Protein AF-A8UPA7-F1 (af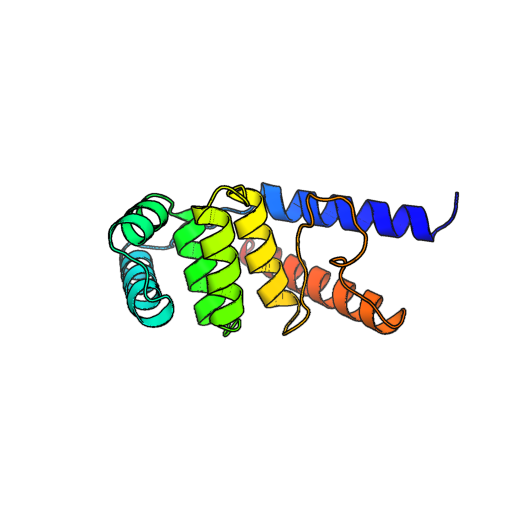db_monomer_lite)

Secondary structure (DSSP, 8-state):
--HHHHHHHHHHHHHHHHHHT--PPPSSHHHHHHHHHHHHHHH---HHHHHHHHT-HHHHHHHHHHHHTT--HHHHHHHHHHHHTTSS-HHHHHHHHHHHHHHTT------TT--GGGS---SSHHHHHHHHHHHHHHHHHHHHTTSSS---

Sequence (152 aa):
MTKLKIKKIIFIISLILIGCKSYQPFNNMNEKRNSLRILKKELKLSTKEFKLIKGKDSVLFEISNSIKNKVKSTLIKRRVDSFLLGNYSKQELLLCLKLDRISNGWSFEFDRSGKALNYPNFNNTKEVDAFLKKLERSLSIMNSVKVDSTRN

Foldseek 3Di:
DDPVVVVVVVVVVLLVVCLVVQDDADPDPVSLVVLLVLCVVQQVDDPVLSVVQNVPRSSSVLLSVLVVLVQPSVQSNVLSVCVVVVVDDPSRSSSSSVLSSLVVDFFADDDPVPDPPHHRDDPDVVSVVSSVVSSVVVVVVVVVVPPDDDDD

pLDDT: mean 72.66, std 16.74, range [37.16, 92.56]

Structure (mmCIF, N/CA/C/O backbone):
data_AF-A8UPA7-F1
#
_entry.id   AF-A8UPA7-F1
#
loop_
_atom_site.group_PDB
_atom_site.id
_atom_site.type_symbol
_atom_site.label_atom_id
_atom_site.label_alt_id
_atom_site.label_comp_id
_atom_site.label_asym_id
_atom_site.label_entity_id
_atom_site.label_seq_id
_atom_site.pdbx_PDB_ins_code
_atom_site.Cartn_x
_atom_site.Cartn_y
_atom_site.Cartn_z
_atom_site.occupancy
_atom_site.B_iso_or_equiv
_atom_site.auth_seq_id
_atom_site.auth_comp_id
_atom_site.auth_asym_id
_atom_site.auth_atom_id
_atom_site.pdbx_PDB_model_num
ATOM 1 N N . MET A 1 1 ? 19.761 -18.542 -27.698 1.00 50.81 1 MET A N 1
ATOM 2 C CA . MET A 1 1 ? 18.747 -17.761 -26.945 1.00 50.81 1 MET A CA 1
ATOM 3 C C . MET A 1 1 ? 19.480 -16.822 -25.987 1.00 50.81 1 MET A C 1
ATOM 5 O O . MET A 1 1 ? 20.229 -17.294 -25.147 1.00 50.81 1 MET A O 1
ATOM 9 N N . THR A 1 2 ? 19.420 -15.506 -26.202 1.00 46.53 2 THR A N 1
ATOM 10 C CA . THR A 1 2 ? 20.372 -14.539 -25.618 1.00 46.53 2 THR A CA 1
ATOM 11 C C . THR A 1 2 ? 20.252 -14.419 -24.091 1.00 46.53 2 THR A C 1
ATOM 13 O O . THR A 1 2 ? 19.145 -14.388 -23.5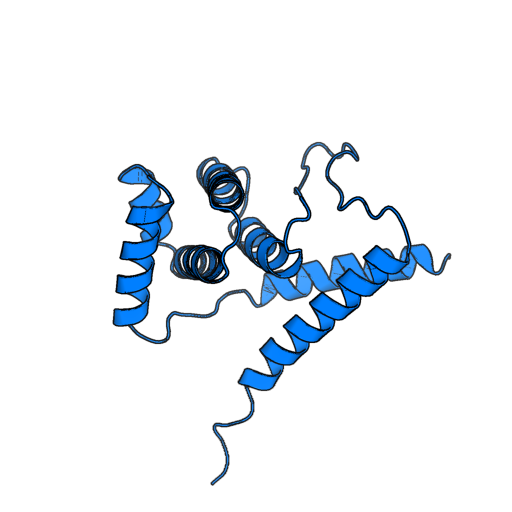57 1.00 46.53 2 THR A O 1
ATOM 16 N N . LYS A 1 3 ? 21.390 -14.292 -23.384 1.00 51.72 3 LYS A N 1
ATOM 17 C CA . LYS A 1 3 ? 21.496 -14.128 -21.911 1.00 51.72 3 LYS A CA 1
ATOM 18 C C . LYS A 1 3 ? 20.536 -13.067 -21.333 1.00 51.72 3 LYS A C 1
ATOM 20 O O . LYS A 1 3 ? 20.094 -13.177 -20.194 1.00 51.72 3 LYS A O 1
ATOM 25 N N . LEU A 1 4 ? 20.169 -12.068 -22.139 1.00 45.94 4 LEU A N 1
ATOM 26 C CA . LEU A 1 4 ? 19.197 -11.024 -21.806 1.00 45.94 4 LEU A CA 1
ATOM 27 C C . LEU A 1 4 ? 17.762 -11.558 -21.621 1.00 45.94 4 LEU A C 1
ATOM 29 O O . LEU A 1 4 ? 17.061 -11.106 -20.719 1.00 45.94 4 LEU A O 1
ATOM 33 N N . LYS A 1 5 ? 17.326 -12.536 -22.430 1.00 49.56 5 LYS A N 1
ATOM 34 C CA . LYS A 1 5 ? 16.000 -13.165 -22.294 1.00 49.56 5 LYS A CA 1
ATOM 35 C C . LYS A 1 5 ? 15.898 -13.952 -20.985 1.00 49.56 5 LYS A C 1
ATOM 37 O O . LYS A 1 5 ? 14.899 -13.839 -20.288 1.00 49.56 5 LYS A O 1
ATOM 42 N N . ILE A 1 6 ? 16.968 -14.655 -20.608 1.00 65.62 6 ILE A N 1
ATOM 43 C CA . ILE A 1 6 ? 17.041 -15.424 -19.356 1.00 65.62 6 ILE A CA 1
ATOM 44 C C . ILE A 1 6 ? 16.968 -14.491 -18.136 1.00 65.62 6 ILE A C 1
ATOM 46 O O . ILE A 1 6 ? 16.170 -14.732 -17.237 1.00 65.62 6 ILE A O 1
ATOM 50 N N . LYS A 1 7 ? 17.710 -13.371 -18.128 1.00 52.84 7 LYS A N 1
ATOM 51 C CA . LYS A 1 7 ? 17.642 -12.378 -17.035 1.00 52.84 7 LYS A CA 1
ATOM 52 C C . LYS A 1 7 ? 16.251 -11.745 -16.882 1.00 52.84 7 LYS A C 1
ATOM 54 O O . LYS A 1 7 ? 15.784 -11.583 -15.759 1.00 52.84 7 LYS A O 1
ATOM 59 N N . LYS A 1 8 ? 15.570 -11.426 -17.992 1.00 55.81 8 LYS A N 1
ATOM 60 C CA . LYS A 1 8 ? 14.189 -10.906 -17.969 1.00 55.81 8 LYS A CA 1
ATOM 61 C C . LYS A 1 8 ? 13.199 -11.927 -17.397 1.00 55.81 8 LYS A C 1
ATOM 63 O O . LYS A 1 8 ? 12.352 -11.560 -16.593 1.00 55.81 8 LYS A O 1
ATOM 68 N N . ILE A 1 9 ? 13.340 -13.202 -17.764 1.00 61.09 9 ILE A N 1
ATOM 69 C CA . ILE A 1 9 ? 12.502 -14.291 -17.240 1.00 61.09 9 ILE A CA 1
ATOM 70 C C . ILE A 1 9 ? 12.730 -14.475 -15.735 1.00 61.09 9 ILE A C 1
ATOM 72 O O . ILE A 1 9 ? 11.766 -14.539 -14.982 1.00 61.09 9 ILE A O 1
ATOM 76 N N . ILE A 1 10 ? 13.985 -14.470 -15.277 1.00 65.62 10 ILE A N 1
ATOM 77 C CA . ILE A 1 10 ? 14.322 -14.574 -13.846 1.00 65.62 10 ILE A CA 1
ATOM 78 C C . ILE A 1 10 ? 13.738 -13.398 -13.050 1.00 65.62 10 ILE A C 1
ATOM 80 O O . ILE A 1 10 ? 13.208 -13.600 -11.962 1.00 65.62 10 ILE A O 1
ATOM 84 N N . PHE A 1 11 ? 13.784 -12.182 -13.598 1.00 65.31 11 PHE A N 1
ATOM 85 C CA . PHE A 1 11 ? 13.169 -11.002 -12.986 1.00 65.31 11 PHE A CA 1
ATOM 86 C C . PHE A 1 11 ? 11.641 -11.125 -12.877 1.00 65.31 11 PHE A C 1
ATOM 88 O O . PHE A 1 11 ? 11.063 -10.809 -11.842 1.00 65.31 11 PHE A O 1
ATOM 95 N N . ILE A 1 12 ? 10.971 -11.624 -13.917 1.00 60.88 12 ILE A N 1
ATOM 96 C CA . ILE A 1 12 ? 9.521 -11.859 -13.879 1.00 60.88 12 ILE A CA 1
ATOM 97 C C . ILE A 1 12 ? 9.181 -12.939 -12.841 1.00 60.88 12 ILE A C 1
ATOM 99 O O . ILE A 1 12 ? 8.268 -12.755 -12.039 1.00 60.88 12 ILE A O 1
ATOM 103 N N . ILE A 1 13 ? 9.951 -14.029 -12.795 1.00 60.25 13 ILE A N 1
ATOM 104 C CA . ILE A 1 13 ? 9.774 -15.106 -11.811 1.00 60.25 13 ILE A CA 1
ATOM 105 C C . ILE A 1 13 ? 9.990 -14.583 -10.383 1.00 60.25 13 ILE A C 1
ATOM 107 O O . ILE A 1 13 ? 9.213 -14.920 -9.490 1.00 60.25 13 ILE A O 1
ATOM 111 N N . SER A 1 14 ? 10.981 -13.717 -10.146 1.00 63.09 14 SER A N 1
ATOM 112 C CA . SER A 1 14 ? 11.212 -13.143 -8.815 1.00 63.09 14 SER A CA 1
ATOM 113 C C . SER A 1 14 ? 10.076 -12.212 -8.379 1.00 63.09 14 SER A C 1
ATOM 115 O O . SER A 1 14 ? 9.645 -12.288 -7.229 1.00 63.09 14 SER A O 1
ATOM 117 N N . LEU A 1 15 ? 9.514 -11.409 -9.289 1.00 62.44 15 LEU A N 1
ATOM 118 C CA . LEU A 1 15 ? 8.331 -10.588 -9.007 1.00 62.44 15 LEU A CA 1
ATOM 119 C C . LEU A 1 15 ? 7.117 -11.439 -8.607 1.00 62.44 15 LEU A C 1
ATOM 121 O O . LEU A 1 15 ? 6.413 -11.096 -7.653 1.00 62.44 15 LEU A O 1
ATOM 125 N N . ILE A 1 16 ? 6.905 -12.572 -9.284 1.00 56.78 16 ILE A N 1
ATOM 126 C CA . ILE A 1 16 ? 5.818 -13.513 -8.974 1.00 56.78 16 ILE A CA 1
ATOM 127 C C . ILE A 1 16 ? 6.028 -14.137 -7.582 1.00 56.78 16 ILE A C 1
ATOM 129 O O . ILE A 1 16 ? 5.104 -14.146 -6.764 1.00 56.78 16 ILE A O 1
ATOM 133 N N . LEU A 1 17 ? 7.249 -14.571 -7.250 1.00 56.03 17 LEU A N 1
ATOM 134 C CA . LEU A 1 17 ? 7.559 -15.176 -5.946 1.00 56.03 17 LEU A CA 1
ATOM 135 C C . LEU A 1 17 ? 7.380 -14.199 -4.766 1.00 56.03 17 LEU A C 1
ATOM 137 O O . LEU A 1 17 ? 6.913 -14.603 -3.696 1.00 56.03 17 LEU A O 1
ATOM 141 N N . ILE A 1 18 ? 7.680 -12.908 -4.954 1.00 59.28 18 ILE A N 1
ATOM 142 C CA . ILE A 1 18 ? 7.470 -11.852 -3.940 1.00 59.28 18 ILE A CA 1
ATOM 143 C C . ILE A 1 18 ? 5.974 -11.588 -3.694 1.00 59.28 18 ILE A C 1
ATOM 145 O O . ILE A 1 18 ? 5.574 -11.261 -2.565 1.00 59.28 18 ILE A O 1
ATOM 149 N N . GLY A 1 19 ? 5.150 -11.744 -4.734 1.00 54.03 19 GLY A N 1
ATOM 150 C CA . GLY A 1 19 ? 3.695 -11.619 -4.660 1.00 54.03 19 GLY A CA 1
ATOM 151 C C . GLY A 1 19 ? 3.026 -12.762 -3.888 1.00 54.03 19 GLY A C 1
ATOM 152 O O . GLY A 1 19 ? 2.080 -12.519 -3.140 1.00 54.03 19 GLY A O 1
ATOM 153 N N . CYS A 1 20 ? 3.539 -13.993 -3.993 1.00 57.19 20 CYS A N 1
ATOM 154 C CA . CYS A 1 20 ? 2.901 -15.177 -3.401 1.00 57.19 20 CYS A CA 1
ATOM 155 C C . CYS A 1 20 ? 3.000 -15.277 -1.865 1.00 57.19 20 CYS A C 1
ATOM 157 O O . CYS A 1 20 ? 2.106 -15.845 -1.245 1.00 57.19 20 CYS A O 1
ATOM 159 N N . LYS A 1 21 ? 4.032 -14.715 -1.216 1.00 55.66 21 LYS A N 1
ATOM 160 C CA . LYS A 1 21 ? 4.201 -14.767 0.259 1.00 55.66 21 LYS A CA 1
ATOM 161 C C . LYS A 1 21 ? 3.783 -13.481 0.987 1.00 55.66 21 LYS A C 1
ATOM 163 O O . LYS A 1 21 ? 4.251 -13.199 2.086 1.00 55.66 21 LYS A O 1
ATOM 168 N N . SER A 1 22 ? 2.946 -12.640 0.382 1.00 55.09 22 SER A N 1
ATOM 169 C CA . SER A 1 22 ? 2.836 -11.228 0.775 1.00 55.09 22 SER A CA 1
ATOM 170 C C . SER A 1 22 ? 1.995 -10.910 2.021 1.00 55.09 22 SER A C 1
ATOM 172 O O . SER A 1 22 ? 1.670 -9.739 2.215 1.00 55.09 22 SER A O 1
ATOM 174 N N . TYR A 1 23 ? 1.622 -11.887 2.852 1.00 60.12 23 TYR A N 1
ATOM 175 C CA . TYR A 1 23 ? 0.942 -11.591 4.114 1.00 60.12 23 TYR A CA 1
ATOM 176 C C . TYR A 1 23 ? 1.888 -11.749 5.301 1.00 60.12 23 TYR A C 1
ATOM 178 O O . TYR A 1 23 ? 2.152 -12.861 5.749 1.00 60.12 23 TYR A O 1
ATOM 186 N N . GLN A 1 24 ? 2.365 -10.617 5.819 1.00 66.12 24 GLN A N 1
ATOM 187 C CA . GLN A 1 24 ? 2.806 -10.530 7.207 1.00 66.12 24 GLN A CA 1
ATOM 188 C C . GLN A 1 24 ? 1.630 -9.993 8.037 1.00 66.12 24 GLN A C 1
ATOM 190 O O . GLN A 1 24 ? 1.141 -8.897 7.745 1.00 66.12 24 GLN A O 1
ATOM 195 N N . PRO A 1 25 ? 1.110 -10.765 9.006 1.00 73.69 25 PRO A N 1
ATOM 196 C CA . PRO A 1 25 ? 0.092 -10.270 9.921 1.00 73.69 25 PRO A CA 1
ATOM 197 C C . PRO A 1 25 ? 0.673 -9.194 10.847 1.00 73.69 25 PRO A C 1
ATOM 199 O O . PRO A 1 25 ? 1.882 -9.112 11.049 1.00 73.69 25 PRO A O 1
ATOM 202 N N . PHE A 1 26 ? -0.207 -8.383 11.437 1.00 83.81 26 PHE A N 1
ATOM 203 C CA . PHE A 1 26 ? 0.171 -7.545 12.575 1.00 83.81 26 PHE A CA 1
ATOM 204 C C . PHE A 1 26 ? 0.616 -8.433 13.735 1.00 83.81 26 PHE A C 1
ATOM 206 O O . PHE A 1 26 ? -0.055 -9.421 14.034 1.00 83.81 26 PHE A O 1
ATOM 213 N N . ASN A 1 27 ? 1.679 -8.044 14.435 1.00 81.19 27 ASN A N 1
ATOM 214 C CA . ASN A 1 27 ? 2.166 -8.806 15.584 1.00 81.19 27 ASN A CA 1
ATOM 215 C C . ASN A 1 27 ? 1.176 -8.755 16.756 1.00 81.19 27 ASN A C 1
ATOM 217 O O . ASN A 1 27 ? 1.107 -9.677 17.561 1.00 81.19 27 ASN A O 1
ATOM 221 N N . ASN A 1 28 ? 0.409 -7.665 16.872 1.00 87.00 28 ASN A N 1
ATOM 222 C CA . ASN A 1 28 ? -0.627 -7.510 17.888 1.00 87.00 28 ASN A CA 1
ATOM 223 C C . ASN A 1 28 ? -1.679 -6.450 17.505 1.00 87.00 28 ASN A C 1
ATOM 225 O O . ASN A 1 28 ? -1.537 -5.673 16.554 1.00 87.00 28 ASN A O 1
ATOM 229 N N . MET A 1 29 ? -2.747 -6.377 18.302 1.00 87.88 29 MET A N 1
ATOM 230 C CA . MET A 1 29 ? -3.849 -5.429 18.099 1.00 87.88 29 MET A CA 1
ATOM 231 C C . MET A 1 29 ? -3.448 -3.960 18.282 1.00 87.88 29 MET A C 1
ATOM 233 O O . MET A 1 29 ? -4.056 -3.081 17.664 1.00 87.88 29 MET A O 1
ATOM 237 N N . ASN A 1 30 ? -2.426 -3.672 19.091 1.00 88.12 30 ASN A N 1
ATOM 238 C CA . ASN A 1 30 ? -1.930 -2.308 19.276 1.00 88.12 30 ASN A CA 1
ATOM 239 C C . ASN A 1 30 ? -1.248 -1.800 18.002 1.00 88.12 30 ASN A C 1
ATOM 241 O O . ASN A 1 30 ? -1.496 -0.670 17.577 1.00 88.12 30 ASN A O 1
ATOM 245 N N . GLU A 1 31 ? -0.479 -2.652 17.329 1.00 86.38 31 GLU A N 1
ATOM 246 C CA . GLU A 1 31 ? 0.147 -2.338 16.048 1.00 86.38 31 GLU A CA 1
ATOM 247 C C . GLU A 1 31 ? -0.895 -2.073 14.952 1.00 86.38 31 GLU A C 1
ATOM 249 O O . GLU A 1 31 ? -0.785 -1.098 14.196 1.00 86.38 31 GLU A O 1
ATOM 254 N N . LYS A 1 32 ? -1.956 -2.886 14.911 1.00 89.75 32 LYS A N 1
ATOM 255 C CA . LYS A 1 32 ? -3.090 -2.680 14.002 1.00 89.75 32 LYS A CA 1
ATOM 256 C C . LYS A 1 32 ? -3.787 -1.343 14.262 1.00 89.75 32 LYS A C 1
ATOM 258 O O . LYS A 1 32 ? -4.043 -0.582 13.327 1.00 89.75 32 LYS A O 1
ATOM 263 N N . ARG A 1 33 ? -4.060 -1.010 15.531 1.00 90.94 33 ARG A N 1
ATOM 264 C CA . ARG A 1 33 ? -4.653 0.284 15.926 1.00 90.94 33 ARG A CA 1
ATOM 265 C C . ARG A 1 33 ? -3.763 1.461 15.534 1.00 90.94 33 ARG A C 1
ATOM 267 O O . ARG A 1 33 ? -4.274 2.451 15.012 1.00 90.94 33 ARG A O 1
ATOM 274 N N . ASN A 1 34 ? -2.453 1.350 15.742 1.00 91.31 34 ASN A N 1
ATOM 275 C CA . ASN A 1 34 ? -1.506 2.389 15.348 1.00 91.31 34 ASN A CA 1
ATOM 276 C C . ASN A 1 34 ? -1.486 2.580 13.824 1.00 91.31 34 ASN A C 1
ATOM 278 O O . ASN A 1 34 ? -1.588 3.699 13.329 1.00 91.31 34 ASN A O 1
ATOM 282 N N . SER A 1 35 ? -1.472 1.481 13.071 1.00 90.44 35 SER A N 1
ATOM 283 C CA . SER A 1 35 ? -1.531 1.509 11.605 1.00 90.44 35 SER A CA 1
ATOM 284 C C . SER A 1 35 ? -2.798 2.190 11.086 1.00 90.44 35 SER A C 1
ATOM 286 O O . SER A 1 35 ? -2.725 3.004 10.170 1.00 90.44 35 SER A O 1
ATOM 288 N N . LEU A 1 36 ? -3.950 1.940 11.716 1.00 91.56 36 LEU A N 1
ATOM 289 C CA . LEU A 1 36 ? -5.204 2.631 11.394 1.00 91.56 36 LEU A CA 1
ATOM 290 C C . LEU A 1 36 ? -5.133 4.140 11.659 1.00 91.56 36 LEU A C 1
ATOM 292 O O . LEU A 1 36 ? -5.670 4.916 10.870 1.00 91.56 36 LEU A O 1
ATOM 296 N N . ARG A 1 37 ? -4.487 4.566 12.753 1.00 90.69 37 ARG A N 1
ATOM 297 C CA . ARG A 1 37 ? -4.292 5.994 13.064 1.00 90.69 37 ARG A CA 1
ATOM 298 C C . ARG A 1 37 ? -3.405 6.672 12.022 1.00 90.69 37 ARG A C 1
ATOM 300 O O . ARG A 1 37 ? -3.780 7.725 11.514 1.00 90.69 37 ARG A O 1
ATOM 307 N N . ILE A 1 38 ? -2.286 6.041 11.670 1.00 88.69 38 ILE A N 1
ATOM 308 C CA . ILE A 1 38 ? -1.359 6.525 10.638 1.00 88.69 38 ILE A CA 1
ATOM 309 C C . ILE A 1 38 ? -2.090 6.675 9.299 1.00 88.69 38 ILE A C 1
ATOM 311 O O . ILE A 1 38 ? -2.039 7.733 8.680 1.00 88.69 38 ILE A O 1
ATOM 315 N N . LEU A 1 39 ? -2.843 5.652 8.888 1.00 89.06 39 LEU A N 1
ATOM 316 C CA . LEU A 1 39 ? -3.581 5.663 7.625 1.00 89.06 39 LEU A CA 1
ATOM 317 C C . LEU A 1 39 ? -4.567 6.841 7.539 1.00 89.06 39 LEU A C 1
ATOM 319 O O . LEU A 1 39 ? -4.627 7.523 6.517 1.00 89.06 39 LEU A O 1
ATOM 323 N N . LYS A 1 40 ? -5.319 7.098 8.621 1.00 86.62 40 LYS A N 1
ATOM 324 C CA . LYS A 1 40 ? -6.263 8.227 8.689 1.00 86.62 40 LYS A CA 1
ATOM 325 C C . LYS A 1 40 ? -5.562 9.575 8.561 1.00 86.62 40 LYS A C 1
ATOM 327 O O . LYS A 1 40 ? -6.090 10.460 7.895 1.00 86.62 40 LYS A O 1
ATOM 332 N N . LYS A 1 41 ? -4.407 9.727 9.211 1.00 88.12 41 LYS A N 1
ATOM 333 C CA . LYS A 1 41 ? -3.646 10.978 9.220 1.00 88.12 41 LYS A CA 1
ATOM 334 C C . LYS A 1 41 ? -3.062 11.298 7.842 1.00 88.12 41 LYS A C 1
ATOM 336 O O . LYS A 1 41 ? -3.139 12.441 7.406 1.00 88.12 41 LYS A O 1
ATOM 341 N N . GLU A 1 42 ? -2.517 10.295 7.158 1.00 87.94 42 GLU A N 1
ATOM 342 C CA . GLU A 1 42 ? -1.676 10.515 5.974 1.00 87.94 42 GLU A CA 1
ATOM 343 C C . GLU A 1 42 ? -2.438 10.480 4.642 1.00 87.94 42 GLU A C 1
ATOM 345 O O . GLU A 1 42 ? -2.097 11.219 3.722 1.00 87.94 42 GLU A O 1
ATOM 350 N N . LEU A 1 43 ? -3.470 9.636 4.504 1.00 84.50 43 LEU A N 1
ATOM 351 C CA . LEU A 1 43 ? -4.072 9.365 3.188 1.00 84.50 43 LEU A CA 1
ATOM 352 C C . LEU A 1 43 ? -5.381 10.110 2.905 1.00 84.50 43 LEU A C 1
ATOM 354 O O . LEU A 1 43 ? -5.842 10.084 1.766 1.00 84.50 43 LEU A O 1
ATOM 358 N N . LYS A 1 44 ? -5.964 10.799 3.898 1.00 86.12 44 LYS A N 1
ATOM 359 C CA . LYS A 1 44 ? -7.219 11.571 3.757 1.00 86.12 44 LYS A CA 1
ATOM 360 C C . LYS A 1 44 ? -8.338 10.795 3.030 1.00 86.12 44 LYS A C 1
ATOM 362 O O . LYS A 1 44 ? -9.025 11.340 2.173 1.00 86.12 44 LYS A O 1
ATOM 367 N N . LEU A 1 45 ? -8.492 9.513 3.359 1.00 86.81 45 LEU A N 1
ATOM 368 C CA . LEU A 1 45 ? -9.492 8.628 2.755 1.00 86.81 45 LEU A CA 1
ATOM 369 C C . LEU A 1 45 ? -10.907 8.982 3.222 1.00 86.81 45 LEU A C 1
ATOM 371 O O . LEU A 1 45 ? -11.113 9.326 4.391 1.00 86.81 45 LEU A O 1
ATOM 375 N N . SER A 1 46 ? -11.896 8.794 2.352 1.00 89.25 46 SER A N 1
ATOM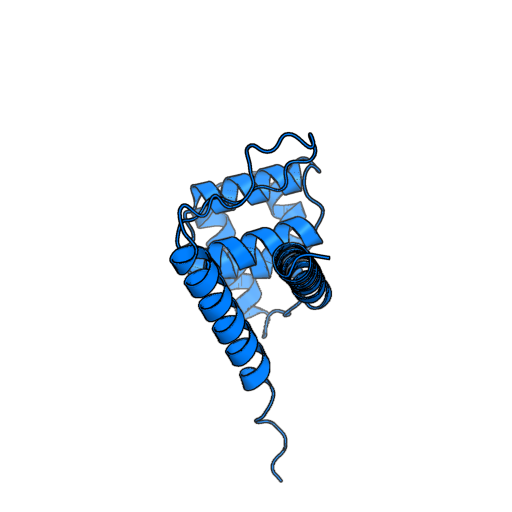 376 C CA . SER A 1 46 ? -13.305 8.828 2.742 1.00 89.25 46 SER A CA 1
ATOM 377 C C . SER A 1 46 ? -13.643 7.688 3.710 1.00 89.25 46 SER A C 1
ATOM 379 O O . SER A 1 46 ? -12.958 6.664 3.801 1.00 89.25 46 SER A O 1
ATOM 381 N N . THR A 1 47 ? -14.759 7.817 4.428 1.00 89.56 47 THR A N 1
ATOM 382 C CA . THR A 1 47 ? -15.210 6.783 5.371 1.00 89.56 47 THR A CA 1
ATOM 383 C C . THR A 1 47 ? -15.454 5.430 4.695 1.00 89.56 47 THR A C 1
ATOM 385 O O . THR A 1 47 ? -15.198 4.391 5.309 1.00 89.5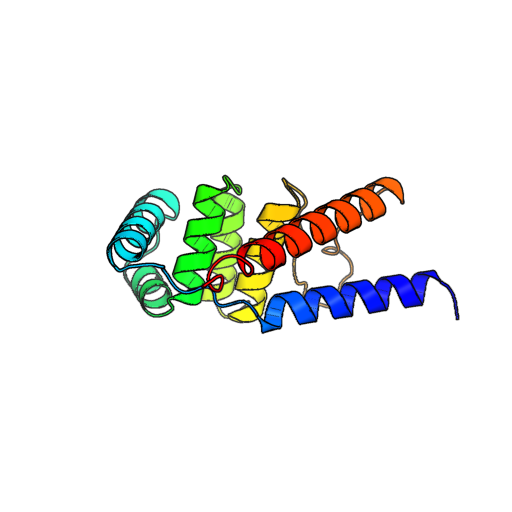6 47 THR A O 1
ATOM 388 N N . LYS A 1 48 ? -15.931 5.424 3.442 1.00 89.12 48 LYS A N 1
ATOM 389 C CA . LYS A 1 48 ? -16.178 4.194 2.673 1.00 89.12 48 LYS A CA 1
ATOM 390 C C . LYS A 1 48 ? -14.861 3.501 2.314 1.00 89.12 48 LYS A C 1
ATOM 392 O O . LYS A 1 48 ? -14.687 2.325 2.627 1.00 89.12 48 LYS A O 1
ATOM 397 N N . GLU A 1 49 ? -13.910 4.243 1.755 1.00 89.62 49 GLU A N 1
ATOM 398 C CA . GLU A 1 49 ? -12.583 3.733 1.382 1.00 89.62 49 GLU A CA 1
ATOM 399 C C . GLU A 1 49 ? -11.812 3.229 2.604 1.00 89.62 49 GLU A C 1
ATOM 401 O O . GLU A 1 49 ? -11.236 2.139 2.594 1.00 89.62 49 GLU A O 1
ATOM 406 N N . PHE A 1 50 ? -11.879 3.973 3.709 1.00 90.94 50 PHE A N 1
ATOM 407 C CA . PHE A 1 50 ? -11.265 3.569 4.967 1.00 90.94 50 PHE A CA 1
ATOM 408 C C . PHE A 1 50 ? -11.820 2.234 5.480 1.00 90.94 50 PHE A C 1
ATOM 410 O O . PHE A 1 50 ? -11.050 1.384 5.930 1.00 90.94 50 PHE A O 1
ATOM 417 N N . LYS A 1 51 ? -13.141 2.013 5.405 1.00 89.88 51 LYS A N 1
ATOM 418 C CA . LYS A 1 51 ? -13.762 0.734 5.794 1.00 89.88 51 LYS A CA 1
ATOM 419 C C . LYS A 1 51 ? -13.283 -0.421 4.910 1.00 89.88 51 LYS A C 1
ATOM 421 O O . LYS A 1 51 ? -12.969 -1.483 5.447 1.00 89.88 51 LYS A O 1
ATOM 426 N N . LEU A 1 52 ? -13.169 -0.205 3.597 1.00 88.50 52 LEU A N 1
ATOM 427 C CA . LEU A 1 52 ? -12.678 -1.216 2.651 1.00 88.50 52 LEU A CA 1
ATOM 428 C C . LEU A 1 52 ? -11.241 -1.650 2.960 1.00 88.50 52 LEU A C 1
ATOM 430 O O . LEU A 1 52 ? -10.940 -2.844 2.941 1.00 88.50 52 LEU A O 1
ATOM 434 N N . ILE A 1 53 ? -10.361 -0.700 3.280 1.00 90.31 53 ILE A N 1
ATOM 435 C CA . ILE A 1 53 ? -8.970 -0.998 3.647 1.00 90.31 53 ILE A CA 1
ATOM 436 C C . ILE A 1 53 ? -8.898 -1.643 5.032 1.00 90.31 53 ILE A C 1
ATOM 438 O O . ILE A 1 53 ? -8.191 -2.633 5.213 1.00 90.31 53 ILE A O 1
ATOM 442 N N . LYS A 1 54 ? -9.661 -1.131 6.005 1.00 87.81 54 LYS A N 1
ATOM 443 C CA . LYS A 1 54 ? -9.705 -1.659 7.378 1.00 87.81 54 LYS A CA 1
ATOM 444 C C . LYS A 1 54 ? -10.088 -3.142 7.426 1.00 87.81 54 LYS A C 1
ATOM 446 O O . LYS A 1 54 ? -9.578 -3.850 8.287 1.00 87.81 54 LYS A O 1
ATOM 451 N N . GLY A 1 55 ? -10.971 -3.600 6.537 1.00 84.75 55 GLY A N 1
ATOM 452 C CA . GLY A 1 55 ? -11.379 -5.007 6.450 1.00 84.75 55 GLY A CA 1
ATOM 453 C C . GLY A 1 55 ? -10.333 -5.941 5.829 1.00 84.75 55 GLY A C 1
ATOM 454 O O . GLY A 1 55 ? -10.517 -7.153 5.844 1.00 84.75 55 GLY A O 1
ATOM 455 N N . LYS A 1 56 ? -9.241 -5.403 5.272 1.00 87.06 56 LYS A N 1
ATOM 456 C CA . LYS A 1 56 ? -8.206 -6.164 4.564 1.00 87.06 56 LYS A CA 1
ATOM 457 C C . LYS A 1 56 ? -6.864 -6.008 5.277 1.00 87.06 56 LYS A C 1
ATOM 459 O O . LYS A 1 56 ? -6.039 -5.188 4.881 1.00 87.06 56 LYS A O 1
ATOM 464 N N . ASP A 1 57 ? -6.619 -6.836 6.291 1.00 86.06 57 ASP A N 1
ATOM 465 C CA . ASP A 1 57 ? -5.440 -6.733 7.169 1.00 86.06 57 ASP A CA 1
ATOM 466 C C . ASP A 1 57 ? -4.107 -6.664 6.416 1.00 86.06 57 ASP A C 1
ATOM 468 O O . ASP A 1 57 ? -3.271 -5.826 6.733 1.00 86.06 57 ASP A O 1
ATOM 472 N N . SER A 1 58 ? -3.936 -7.473 5.368 1.00 87.06 58 SER A N 1
ATOM 473 C CA . SER A 1 58 ? -2.739 -7.447 4.516 1.00 87.06 58 SER A CA 1
ATOM 474 C C . SER A 1 58 ? -2.516 -6.096 3.835 1.00 87.06 58 SER A C 1
ATOM 476 O O . SER A 1 58 ? -1.390 -5.639 3.702 1.00 87.06 58 SER A O 1
ATOM 478 N N . VAL A 1 59 ? -3.601 -5.468 3.376 1.00 90.69 59 VAL A N 1
ATOM 479 C CA . VAL A 1 59 ? -3.556 -4.187 2.664 1.00 90.69 59 VAL A CA 1
ATOM 480 C C . VAL A 1 59 ? -3.262 -3.073 3.659 1.00 90.69 59 VAL A C 1
ATOM 482 O O . VAL A 1 59 ? -2.371 -2.261 3.430 1.00 90.69 59 VAL A O 1
ATOM 485 N N . LEU A 1 60 ? -3.958 -3.078 4.796 1.00 91.56 60 LEU A N 1
ATOM 486 C CA . LEU A 1 60 ? -3.715 -2.134 5.881 1.00 91.56 60 LEU A CA 1
ATOM 487 C C . LEU A 1 60 ? -2.258 -2.188 6.368 1.00 91.56 60 LEU A C 1
ATOM 489 O O . LEU A 1 60 ? -1.649 -1.135 6.552 1.00 91.56 60 LEU A O 1
ATOM 493 N N . PHE A 1 61 ? -1.715 -3.392 6.568 1.00 90.69 61 PHE A N 1
ATOM 494 C CA . PHE A 1 61 ? -0.335 -3.594 7.011 1.00 90.69 61 PHE A CA 1
ATOM 495 C C . PHE A 1 61 ? 0.662 -3.038 5.997 1.00 90.69 61 PHE A C 1
ATOM 497 O O . PHE A 1 61 ? 1.545 -2.261 6.341 1.00 90.69 61 PHE A O 1
ATOM 504 N N . GLU A 1 62 ? 0.503 -3.390 4.726 1.00 89.94 62 GLU A N 1
ATOM 505 C CA . GLU A 1 62 ? 1.475 -3.022 3.703 1.00 89.94 62 GLU A CA 1
ATOM 506 C C . GLU A 1 62 ? 1.493 -1.515 3.421 1.00 89.94 62 GLU A C 1
ATOM 508 O O . GLU A 1 62 ? 2.558 -0.916 3.226 1.00 89.94 62 GLU A O 1
ATOM 513 N N . ILE A 1 63 ? 0.319 -0.877 3.450 1.00 92.56 63 ILE A N 1
ATOM 514 C CA . ILE A 1 63 ? 0.215 0.577 3.330 1.00 92.56 63 ILE A CA 1
ATOM 515 C C . ILE A 1 63 ? 0.874 1.246 4.538 1.00 92.56 63 ILE A C 1
ATOM 517 O O . ILE A 1 63 ? 1.695 2.146 4.358 1.00 92.56 63 ILE A O 1
ATOM 521 N N . SER A 1 64 ? 0.568 0.804 5.765 1.00 92.12 64 SER A N 1
ATOM 522 C CA . SER A 1 64 ? 1.167 1.403 6.963 1.00 92.12 64 SER A CA 1
ATOM 523 C C . SER A 1 64 ? 2.683 1.211 6.994 1.00 92.12 64 SER A C 1
ATOM 525 O O . SER A 1 64 ? 3.410 2.138 7.351 1.00 92.12 64 SER A O 1
ATOM 527 N N . ASN A 1 65 ? 3.174 0.058 6.540 1.00 90.38 65 ASN A N 1
ATOM 528 C CA . ASN A 1 65 ? 4.598 -0.213 6.406 1.00 90.38 65 ASN A CA 1
ATOM 529 C C . ASN A 1 65 ? 5.259 0.714 5.372 1.00 90.38 65 ASN A C 1
ATOM 531 O O . ASN A 1 65 ? 6.339 1.247 5.616 1.00 90.38 65 ASN A O 1
ATOM 535 N N . SER A 1 66 ? 4.595 0.979 4.246 1.00 90.94 66 SER A N 1
ATOM 536 C CA . SER A 1 66 ? 5.087 1.918 3.224 1.00 90.94 66 SER A CA 1
ATOM 537 C C . SER A 1 66 ? 5.167 3.354 3.738 1.00 90.94 66 SER A C 1
ATOM 539 O O . SER A 1 66 ? 6.158 4.037 3.482 1.00 90.94 66 SER A O 1
ATOM 541 N N . ILE A 1 67 ? 4.184 3.783 4.533 1.00 91.31 67 ILE A N 1
ATOM 542 C CA . ILE A 1 67 ? 4.206 5.090 5.203 1.00 91.31 67 ILE A CA 1
ATOM 543 C C . ILE A 1 67 ? 5.375 5.168 6.196 1.00 91.31 67 ILE A C 1
ATOM 545 O O . ILE A 1 67 ? 6.154 6.118 6.157 1.00 91.31 67 ILE A O 1
ATOM 549 N N . LYS A 1 68 ? 5.544 4.155 7.060 1.00 89.62 68 LYS A N 1
ATOM 550 C CA . LYS A 1 68 ? 6.648 4.097 8.039 1.00 89.62 68 LYS A CA 1
ATOM 551 C C . LYS A 1 68 ? 8.024 4.151 7.365 1.00 89.62 68 LYS A C 1
ATOM 553 O O . LYS A 1 68 ? 8.931 4.795 7.880 1.00 89.62 68 LYS A O 1
ATOM 558 N N . ASN A 1 69 ? 8.160 3.524 6.196 1.00 88.44 69 ASN A N 1
ATOM 559 C CA . ASN A 1 69 ? 9.381 3.538 5.385 1.00 88.44 69 ASN A CA 1
ATOM 560 C C . ASN A 1 69 ? 9.524 4.793 4.504 1.00 88.44 69 ASN A C 1
ATOM 562 O O . ASN A 1 69 ? 10.361 4.813 3.607 1.00 88.44 69 ASN A O 1
ATOM 566 N N . LYS A 1 70 ? 8.736 5.848 4.754 1.00 88.12 70 LYS A N 1
ATOM 567 C CA . LYS A 1 70 ? 8.848 7.157 4.092 1.00 88.12 70 LYS A CA 1
ATOM 568 C C . LYS A 1 70 ? 8.692 7.110 2.565 1.00 88.12 70 LYS A C 1
ATOM 570 O O . LYS A 1 70 ? 9.226 7.969 1.862 1.00 88.12 70 LYS A O 1
ATOM 575 N N . VAL A 1 71 ? 7.930 6.150 2.031 1.00 87.69 71 VAL A N 1
ATOM 576 C CA . VAL A 1 71 ? 7.512 6.206 0.621 1.00 87.69 71 VAL A CA 1
ATOM 577 C C . VAL A 1 71 ? 6.664 7.464 0.422 1.00 87.69 71 VAL A C 1
ATOM 579 O O . VAL A 1 71 ? 5.837 7.799 1.271 1.00 87.69 71 VAL A O 1
ATOM 582 N N . LYS A 1 72 ? 6.868 8.177 -0.695 1.00 87.44 72 LYS A N 1
ATOM 583 C CA . LYS A 1 72 ? 6.143 9.422 -1.000 1.00 87.44 72 LYS A CA 1
ATOM 584 C C . LYS A 1 72 ? 4.633 9.204 -0.866 1.00 87.44 72 LYS A C 1
ATOM 586 O O . LYS A 1 72 ? 4.074 8.327 -1.524 1.00 87.44 72 LYS A O 1
ATOM 591 N N . SER A 1 73 ? 3.966 10.024 -0.055 1.00 87.62 73 SER A N 1
ATOM 592 C CA . SER A 1 73 ? 2.528 9.893 0.226 1.00 87.62 73 SER A CA 1
ATOM 593 C C . SER A 1 73 ? 1.673 9.957 -1.041 1.00 87.62 73 SER A C 1
ATOM 595 O O . SER A 1 73 ? 0.709 9.207 -1.164 1.00 87.62 73 SER A O 1
ATOM 597 N N . THR A 1 74 ? 2.065 10.775 -2.022 1.00 87.06 74 THR A N 1
ATOM 598 C CA . THR A 1 74 ? 1.419 10.859 -3.342 1.00 87.06 74 THR A CA 1
ATOM 599 C C . THR A 1 74 ? 1.480 9.541 -4.110 1.00 87.06 74 THR A C 1
ATOM 601 O O . THR A 1 74 ? 0.493 9.140 -4.723 1.00 87.06 74 THR A O 1
ATOM 604 N N . LEU A 1 75 ? 2.610 8.832 -4.035 1.00 87.69 75 LEU A N 1
ATOM 605 C CA . LEU A 1 75 ? 2.784 7.529 -4.667 1.00 87.69 75 LEU A CA 1
ATOM 606 C C . LEU A 1 75 ? 1.908 6.483 -3.980 1.00 87.69 75 LEU A C 1
ATOM 608 O O . LEU A 1 75 ? 1.135 5.815 -4.660 1.00 87.69 75 LEU A O 1
ATOM 612 N N . ILE A 1 76 ? 1.955 6.405 -2.645 1.00 90.75 76 ILE A N 1
ATOM 613 C CA . ILE A 1 76 ? 1.098 5.499 -1.862 1.00 90.75 76 ILE A CA 1
ATOM 614 C C . ILE A 1 76 ? -0.374 5.755 -2.190 1.00 90.75 76 ILE A C 1
ATOM 616 O O . ILE A 1 76 ? -1.106 4.812 -2.483 1.00 90.75 76 ILE A O 1
ATOM 620 N N . LYS A 1 77 ? -0.797 7.025 -2.189 1.00 90.31 77 LYS A N 1
ATOM 621 C CA . LYS A 1 77 ? -2.174 7.418 -2.490 1.00 90.31 77 LYS A CA 1
ATOM 622 C C . LYS A 1 77 ? -2.593 6.938 -3.876 1.00 90.31 77 LYS A C 1
ATOM 624 O O . LYS A 1 77 ? -3.577 6.224 -3.984 1.00 90.31 77 LYS A O 1
ATOM 629 N N . ARG A 1 78 ? -1.782 7.184 -4.905 1.00 89.12 78 ARG A N 1
ATOM 630 C CA . ARG A 1 78 ? -2.047 6.708 -6.270 1.00 89.12 78 ARG A CA 1
ATOM 631 C C . ARG A 1 78 ? -2.210 5.182 -6.364 1.00 89.12 78 ARG A C 1
ATOM 633 O O . ARG A 1 78 ? -3.077 4.703 -7.097 1.00 89.12 78 ARG A O 1
ATOM 640 N N . ARG A 1 79 ? -1.400 4.403 -5.630 1.00 90.50 79 ARG A N 1
ATOM 641 C CA . ARG A 1 79 ? -1.538 2.931 -5.570 1.00 90.50 79 ARG A CA 1
ATOM 642 C C . ARG A 1 79 ? -2.848 2.517 -4.910 1.00 90.50 79 ARG A C 1
ATOM 644 O O . ARG A 1 79 ? -3.525 1.615 -5.397 1.00 90.50 79 ARG A O 1
ATOM 651 N N . VAL A 1 80 ? -3.183 3.170 -3.800 1.00 92.12 80 VAL A N 1
ATOM 652 C CA . VAL A 1 80 ? -4.413 2.921 -3.045 1.00 92.12 80 VAL A CA 1
ATOM 653 C C . VAL A 1 80 ? -5.639 3.286 -3.878 1.00 92.12 80 VAL A C 1
ATOM 655 O O . VAL A 1 80 ? -6.556 2.476 -3.958 1.00 92.12 80 VAL A O 1
ATOM 658 N N . ASP A 1 81 ? -5.620 4.421 -4.572 1.00 89.94 81 ASP A N 1
ATOM 659 C CA . ASP A 1 81 ? -6.693 4.852 -5.471 1.00 89.94 81 ASP A CA 1
ATOM 660 C C . ASP A 1 81 ? -6.887 3.831 -6.603 1.00 89.94 81 ASP A C 1
ATOM 662 O O . ASP A 1 81 ? -8.000 3.375 -6.848 1.00 89.94 81 ASP A O 1
ATOM 666 N N . SER A 1 82 ? -5.797 3.362 -7.224 1.00 88.75 82 SER A N 1
ATOM 667 C CA . SER A 1 82 ? -5.858 2.312 -8.256 1.00 88.75 82 SER A CA 1
ATOM 668 C C . SER A 1 82 ? -6.470 1.008 -7.729 1.00 88.75 82 SER A C 1
ATOM 670 O O . SER A 1 82 ? -7.240 0.351 -8.426 1.00 88.75 82 SER A O 1
ATOM 672 N N . PHE A 1 83 ? -6.171 0.631 -6.487 1.00 91.06 83 PHE A N 1
ATOM 673 C CA . PHE A 1 83 ? -6.784 -0.530 -5.843 1.00 91.06 83 PHE A CA 1
ATOM 674 C C . PHE A 1 83 ? -8.272 -0.327 -5.536 1.00 91.06 83 PHE A C 1
ATOM 676 O O . PHE A 1 83 ? -9.074 -1.230 -5.767 1.00 91.06 83 PHE A O 1
ATOM 683 N N . LEU A 1 84 ? -8.653 0.846 -5.029 1.00 88.75 84 LEU A N 1
ATOM 684 C CA . LEU A 1 84 ? -10.044 1.170 -4.702 1.00 88.75 84 LEU A CA 1
ATOM 685 C C . LEU A 1 84 ? -10.926 1.243 -5.954 1.00 88.75 84 LEU A C 1
ATOM 687 O O . LEU A 1 84 ? -12.081 0.827 -5.899 1.00 88.75 84 LEU A O 1
ATOM 691 N N . LEU A 1 85 ? -10.366 1.687 -7.081 1.00 87.69 85 LEU A N 1
ATOM 692 C CA . LEU A 1 85 ? -11.021 1.703 -8.392 1.00 87.69 85 LEU A CA 1
ATOM 693 C C . LEU A 1 85 ? -11.070 0.323 -9.077 1.00 87.69 85 LEU A C 1
ATOM 695 O O . LEU A 1 85 ? -11.617 0.207 -10.167 1.00 87.69 85 LEU A O 1
ATOM 699 N N . GLY A 1 86 ? -10.490 -0.724 -8.478 1.00 83.81 86 GLY A N 1
ATOM 700 C CA . GLY A 1 86 ? -10.434 -2.067 -9.072 1.00 83.81 86 GLY A CA 1
ATOM 701 C C . GLY A 1 86 ? -9.386 -2.231 -10.180 1.00 83.81 86 GLY A C 1
ATOM 702 O O . GLY A 1 86 ? -9.252 -3.314 -10.753 1.00 83.81 86 GLY A O 1
ATOM 703 N N . ASN A 1 87 ? -8.590 -1.193 -10.447 1.00 82.38 87 ASN A N 1
ATOM 704 C CA . ASN A 1 87 ? -7.489 -1.254 -11.406 1.00 82.38 87 ASN A CA 1
ATOM 705 C C . ASN A 1 87 ? -6.350 -2.139 -10.904 1.00 82.38 87 ASN A C 1
ATOM 707 O O . ASN A 1 87 ? -5.653 -2.718 -11.726 1.00 82.38 87 ASN A O 1
ATOM 711 N N . TYR A 1 88 ? -6.172 -2.276 -9.586 1.00 86.44 88 TYR A N 1
ATOM 712 C CA . TYR A 1 88 ? -5.256 -3.246 -8.985 1.00 86.44 88 TYR A CA 1
ATOM 713 C C . TYR A 1 88 ? -6.010 -4.330 -8.220 1.00 86.44 88 TYR A C 1
ATOM 715 O O . TYR A 1 88 ? -6.888 -4.064 -7.399 1.00 86.44 88 TYR A O 1
ATOM 723 N N . SER A 1 89 ? -5.573 -5.567 -8.416 1.00 85.00 89 SER A N 1
ATOM 724 C CA . SER A 1 89 ? -5.788 -6.659 -7.479 1.00 85.00 89 SER A CA 1
ATOM 725 C C . SER A 1 89 ? -5.049 -6.391 -6.167 1.00 85.00 89 SER A C 1
ATOM 727 O O . SER A 1 89 ? -4.140 -5.560 -6.062 1.00 85.00 89 SER A O 1
ATOM 729 N N . LYS A 1 90 ? -5.414 -7.155 -5.136 1.00 87.31 90 LYS A N 1
ATOM 730 C CA . LYS A 1 90 ? -4.711 -7.135 -3.851 1.00 87.31 90 LYS A CA 1
ATOM 731 C C . LYS A 1 90 ? -3.216 -7.418 -4.040 1.00 87.31 90 LYS A C 1
ATOM 733 O O . LYS A 1 90 ? -2.397 -6.732 -3.446 1.00 87.31 90 LYS A O 1
ATOM 738 N N . GLN A 1 91 ? -2.859 -8.411 -4.847 1.00 83.94 91 GLN A N 1
ATOM 739 C CA . GLN A 1 91 ? -1.477 -8.837 -5.057 1.00 83.94 91 GLN A CA 1
ATOM 740 C C . GLN A 1 91 ? -0.653 -7.752 -5.759 1.00 83.94 91 GLN A C 1
ATOM 742 O O . GLN A 1 91 ? 0.456 -7.460 -5.316 1.00 83.94 91 GLN A O 1
ATOM 747 N N . GLU A 1 92 ? -1.208 -7.114 -6.794 1.00 82.81 92 GLU A N 1
ATOM 748 C CA . GLU A 1 92 ? -0.548 -6.009 -7.506 1.00 82.81 92 GLU A CA 1
ATOM 749 C C . GLU A 1 92 ? -0.290 -4.822 -6.578 1.00 82.81 92 GLU A C 1
ATOM 751 O O . GLU A 1 92 ? 0.824 -4.300 -6.554 1.00 82.81 92 GLU A O 1
ATOM 756 N N . LEU A 1 93 ? -1.272 -4.442 -5.750 1.00 89.38 93 LEU A N 1
ATOM 757 C CA . LEU A 1 93 ? -1.083 -3.386 -4.754 1.00 89.38 93 LEU A CA 1
ATOM 758 C C . LEU A 1 93 ? 0.077 -3.715 -3.809 1.00 89.38 93 LEU A C 1
ATOM 760 O O . LEU A 1 93 ? 0.957 -2.882 -3.594 1.00 89.38 93 LEU A O 1
ATOM 764 N N . LEU A 1 94 ? 0.075 -4.921 -3.236 1.00 88.19 94 LEU A N 1
ATOM 765 C CA . LEU A 1 94 ? 1.095 -5.329 -2.272 1.00 88.19 94 LEU A CA 1
ATOM 766 C C . LEU A 1 94 ? 2.484 -5.359 -2.918 1.00 88.19 94 LEU A C 1
ATOM 768 O O . LEU A 1 94 ? 3.452 -4.897 -2.318 1.00 88.19 94 LEU A O 1
ATOM 772 N N . LEU A 1 95 ? 2.583 -5.848 -4.153 1.00 83.94 95 LEU A N 1
ATOM 773 C CA . LEU A 1 95 ? 3.835 -5.871 -4.899 1.00 83.94 95 LEU A CA 1
ATOM 774 C C . LEU A 1 95 ? 4.332 -4.455 -5.216 1.00 83.94 95 LEU A C 1
ATOM 776 O O . LEU A 1 95 ? 5.496 -4.159 -4.954 1.00 83.94 95 LEU A O 1
ATOM 780 N N . CYS A 1 96 ? 3.464 -3.563 -5.702 1.00 85.56 96 CYS A N 1
ATOM 781 C CA . CYS A 1 96 ? 3.819 -2.164 -5.944 1.00 85.56 96 CYS A CA 1
ATOM 782 C C . CYS A 1 96 ? 4.357 -1.487 -4.683 1.00 85.56 96 CYS A C 1
ATOM 784 O O . CYS A 1 96 ? 5.417 -0.877 -4.731 1.00 85.56 96 CYS A O 1
ATOM 786 N N . LEU A 1 97 ? 3.672 -1.635 -3.548 1.00 87.88 97 LEU A N 1
ATOM 787 C CA . LEU A 1 97 ? 4.091 -1.019 -2.288 1.00 87.88 97 LEU A CA 1
ATOM 788 C C . LEU A 1 97 ? 5.448 -1.548 -1.796 1.00 87.88 97 LEU A C 1
ATOM 790 O O . LEU A 1 97 ? 6.260 -0.778 -1.281 1.00 87.88 97 LEU A O 1
ATOM 794 N N . LYS A 1 98 ? 5.735 -2.841 -1.991 1.00 84.75 98 LYS A N 1
ATOM 795 C CA . LYS A 1 98 ? 7.063 -3.418 -1.719 1.00 84.75 98 LYS A CA 1
ATOM 796 C C . LYS A 1 98 ? 8.133 -2.840 -2.638 1.00 84.75 98 LYS A C 1
ATOM 798 O O . LYS A 1 98 ? 9.200 -2.454 -2.164 1.00 84.75 98 LYS A O 1
ATOM 803 N N . LEU A 1 99 ? 7.852 -2.775 -3.937 1.00 80.06 99 LEU A N 1
ATOM 804 C CA . LEU A 1 99 ? 8.782 -2.239 -4.926 1.00 80.06 99 LEU A CA 1
ATOM 805 C C . LEU A 1 99 ? 9.065 -0.760 -4.683 1.00 80.06 99 LEU A C 1
ATOM 807 O O . LEU A 1 99 ? 10.226 -0.374 -4.707 1.00 80.06 99 LEU A O 1
ATOM 811 N N . ASP A 1 100 ? 8.044 0.036 -4.371 1.00 85.81 100 ASP A N 1
ATOM 812 C CA . ASP A 1 100 ? 8.171 1.467 -4.085 1.00 85.81 100 ASP A CA 1
ATOM 813 C C . ASP A 1 100 ? 9.084 1.720 -2.863 1.00 85.81 100 ASP A C 1
ATOM 815 O O . ASP A 1 100 ? 9.828 2.702 -2.836 1.00 85.81 100 ASP A O 1
ATOM 819 N N . ARG A 1 101 ? 9.098 0.810 -1.873 1.00 85.31 101 ARG A N 1
ATOM 820 C CA . ARG A 1 101 ? 10.056 0.856 -0.749 1.00 85.31 101 ARG A CA 1
ATOM 821 C C . ARG A 1 101 ? 11.487 0.525 -1.167 1.00 85.31 101 ARG A C 1
ATOM 823 O O . ARG A 1 101 ? 12.422 1.152 -0.683 1.00 85.31 101 ARG A O 1
ATOM 830 N N . ILE A 1 102 ? 11.671 -0.462 -2.043 1.00 80.38 102 ILE A N 1
ATOM 831 C CA . ILE A 1 102 ? 13.003 -0.886 -2.512 1.00 80.38 102 ILE A CA 1
ATOM 832 C C . ILE A 1 102 ? 13.594 0.150 -3.479 1.00 80.38 102 ILE A C 1
ATOM 834 O O . ILE A 1 102 ? 14.801 0.414 -3.470 1.00 80.38 102 ILE A O 1
ATOM 838 N N . SER A 1 103 ? 12.748 0.734 -4.326 1.00 70.94 103 SER A N 1
ATOM 839 C CA . SER A 1 103 ? 13.161 1.560 -5.456 1.00 70.94 103 SER A CA 1
ATOM 840 C C . SER A 1 103 ? 13.639 2.952 -5.050 1.00 70.94 103 SER A C 1
ATOM 842 O O . SER A 1 103 ? 14.324 3.606 -5.833 1.00 70.94 103 SER A O 1
ATOM 844 N N . ASN A 1 104 ? 13.326 3.396 -3.827 1.00 62.44 104 ASN A N 1
ATOM 845 C CA . ASN A 1 104 ? 13.757 4.671 -3.252 1.00 62.44 104 ASN A CA 1
ATOM 846 C C . ASN A 1 104 ? 13.527 5.879 -4.191 1.00 62.44 104 ASN A C 1
ATOM 848 O O . ASN A 1 104 ? 14.315 6.823 -4.196 1.00 62.44 104 ASN A O 1
ATOM 852 N N . GLY A 1 105 ? 12.464 5.841 -5.006 1.00 54.44 105 GLY A N 1
ATOM 853 C CA . GLY A 1 105 ? 12.101 6.929 -5.920 1.00 54.44 105 GLY A CA 1
ATOM 854 C C . GLY A 1 105 ? 11.963 6.568 -7.400 1.00 54.44 105 GLY A C 1
ATOM 855 O O . GLY A 1 105 ? 11.589 7.452 -8.166 1.00 54.44 105 GLY A O 1
ATOM 856 N N . TRP A 1 106 ? 12.204 5.324 -7.828 1.00 61.56 106 TRP A N 1
ATOM 857 C CA . TRP A 1 106 ? 11.876 4.938 -9.208 1.00 61.56 106 TRP A CA 1
ATOM 858 C C . TRP A 1 106 ? 10.386 4.650 -9.372 1.00 61.56 106 TRP A C 1
ATOM 860 O O . TRP A 1 106 ? 9.793 3.905 -8.587 1.00 61.56 106 TRP A O 1
ATOM 870 N N . SER A 1 107 ? 9.790 5.230 -10.412 1.00 56.72 107 SER A N 1
ATOM 871 C CA . SER A 1 107 ? 8.394 5.028 -10.782 1.00 56.72 107 SER A CA 1
ATOM 872 C C . SER A 1 107 ? 8.242 3.748 -11.601 1.00 56.72 107 SER A C 1
ATOM 874 O O . SER A 1 107 ? 8.755 3.652 -12.711 1.00 56.72 107 SER A O 1
ATOM 876 N N . PHE A 1 108 ? 7.516 2.777 -11.057 1.00 63.97 108 PHE A N 1
ATOM 877 C CA . PHE A 1 108 ? 7.081 1.580 -11.775 1.00 63.97 108 PHE A CA 1
ATOM 878 C C . PHE A 1 108 ? 5.557 1.581 -11.873 1.00 63.97 108 PHE A C 1
ATOM 880 O O . PHE A 1 108 ? 4.899 1.850 -10.872 1.00 63.97 108 PHE A O 1
ATOM 887 N N . GLU A 1 109 ? 4.953 1.254 -13.007 1.00 60.97 109 GLU A N 1
ATOM 888 C CA . GLU A 1 109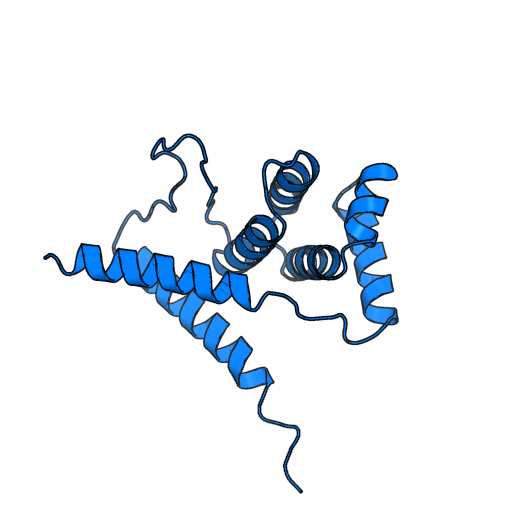 ? 3.505 1.032 -13.062 1.00 60.97 109 GLU A CA 1
ATOM 889 C C . GLU A 1 109 ? 3.181 -0.239 -13.835 1.00 60.97 109 GLU A C 1
ATOM 891 O O . GLU A 1 109 ? 3.763 -0.517 -14.880 1.00 60.97 109 GLU A O 1
ATOM 896 N N . PHE A 1 110 ? 2.222 -1.007 -13.314 1.00 59.97 110 PHE A N 1
ATOM 897 C CA . PHE A 1 110 ? 1.600 -2.077 -14.080 1.00 59.97 110 PHE A CA 1
ATOM 898 C C . PHE A 1 110 ? 0.736 -1.443 -15.167 1.00 59.97 110 PHE A C 1
ATOM 900 O O . PHE A 1 110 ? -0.400 -1.044 -14.911 1.00 59.97 110 PHE A O 1
ATOM 907 N N . ASP A 1 111 ? 1.292 -1.313 -16.369 1.00 58.56 111 ASP A N 1
ATOM 908 C CA . ASP A 1 111 ? 0.519 -0.913 -17.534 1.00 58.56 111 ASP A CA 1
ATOM 909 C C . ASP A 1 111 ? -0.260 -2.108 -18.088 1.00 58.56 111 ASP A C 1
ATOM 911 O O . ASP A 1 111 ? 0.310 -3.070 -18.604 1.00 58.56 111 ASP A O 1
ATOM 915 N N . ARG A 1 112 ? -1.588 -2.029 -17.983 1.00 58.00 112 ARG A N 1
ATOM 916 C CA . ARG A 1 112 ? -2.511 -3.010 -18.566 1.00 58.00 112 ARG A CA 1
ATOM 917 C C . ARG A 1 112 ? -2.820 -2.737 -20.040 1.00 58.00 112 ARG A C 1
ATOM 919 O O . ARG A 1 112 ? -3.444 -3.577 -20.677 1.00 58.00 112 ARG A O 1
ATOM 926 N N . SER A 1 113 ? -2.384 -1.599 -20.589 1.00 59.41 113 SER A N 1
ATOM 927 C CA . SER A 1 113 ? -2.571 -1.256 -22.005 1.00 59.41 113 SER A CA 1
ATOM 928 C C . SER A 1 113 ? -1.539 -1.907 -22.935 1.00 59.41 113 SER A C 1
ATOM 930 O O . SER A 1 113 ? -1.698 -1.850 -24.154 1.00 59.41 113 SER A O 1
ATOM 932 N N . GLY A 1 114 ? -0.497 -2.540 -22.379 1.00 46.88 114 GLY A N 1
ATOM 933 C CA . GLY A 1 114 ? 0.571 -3.187 -23.145 1.00 46.88 114 GLY A CA 1
ATOM 934 C C . GLY A 1 114 ? 1.477 -2.206 -23.897 1.00 46.88 114 GLY A C 1
ATOM 935 O O . GLY A 1 114 ? 2.276 -2.630 -24.735 1.00 46.88 114 GLY A O 1
ATOM 936 N N . LYS A 1 115 ? 1.381 -0.903 -23.616 1.00 45.25 115 LYS A N 1
ATOM 937 C CA . LYS A 1 115 ? 2.179 0.147 -24.249 1.00 45.25 115 LYS A CA 1
ATOM 938 C C . LYS A 1 115 ? 3.413 0.394 -23.384 1.00 45.25 115 LYS A C 1
ATOM 940 O O . LYS A 1 115 ? 3.334 0.678 -22.200 1.00 45.25 115 LYS A O 1
ATOM 945 N N . ALA A 1 116 ? 4.596 0.281 -23.977 1.00 45.62 116 ALA A N 1
ATOM 946 C CA . ALA A 1 116 ? 5.887 0.163 -23.287 1.00 45.62 116 ALA A CA 1
ATOM 947 C C . ALA A 1 116 ? 6.349 1.343 -22.385 1.00 45.62 116 ALA A C 1
ATOM 949 O O . ALA A 1 116 ? 7.516 1.388 -22.005 1.00 45.62 116 ALA A O 1
ATOM 950 N N . LEU A 1 117 ? 5.478 2.287 -22.029 1.00 43.91 117 LEU A N 1
ATOM 951 C CA . LEU A 1 117 ? 5.804 3.547 -21.354 1.00 43.91 117 LEU A CA 1
ATOM 952 C C . LEU A 1 117 ? 6.137 3.416 -19.857 1.00 43.91 117 LEU A C 1
ATOM 954 O O . LEU A 1 117 ? 6.829 4.277 -19.328 1.00 43.91 117 LEU A O 1
ATOM 958 N N . ASN A 1 118 ? 5.698 2.350 -19.180 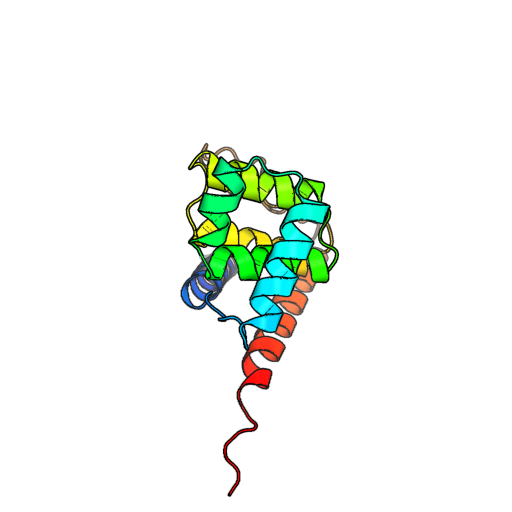1.00 44.84 118 ASN A N 1
ATOM 959 C CA . ASN A 1 118 ? 5.710 2.280 -17.708 1.00 44.84 118 ASN A CA 1
ATOM 960 C C . ASN A 1 118 ? 6.645 1.219 -17.095 1.00 44.84 118 ASN A C 1
ATOM 962 O O . ASN A 1 118 ? 6.586 0.944 -15.890 1.00 44.84 118 ASN A O 1
ATOM 966 N N . TYR A 1 119 ? 7.529 0.625 -17.901 1.00 52.62 119 TYR A N 1
ATOM 967 C CA . TYR A 1 119 ? 8.594 -0.229 -17.374 1.00 52.62 119 TYR A CA 1
ATOM 968 C C . TYR A 1 119 ? 9.576 0.595 -16.532 1.00 52.62 119 TYR A C 1
ATOM 970 O O . TYR A 1 119 ? 9.760 1.783 -16.805 1.00 52.62 119 TYR A O 1
ATOM 978 N N . PRO A 1 120 ? 10.247 -0.011 -15.531 1.00 50.03 120 PRO A N 1
ATOM 979 C CA . PRO A 1 120 ? 11.355 0.667 -14.884 1.00 50.03 120 PRO A CA 1
ATOM 980 C C . PRO A 1 120 ? 12.388 0.980 -15.968 1.00 50.03 120 PRO A C 1
ATOM 982 O O . PRO A 1 120 ? 12.927 0.068 -16.602 1.00 50.03 120 PRO A O 1
ATOM 985 N N . ASN A 1 121 ? 12.588 2.269 -16.232 1.00 51.34 121 ASN A N 1
ATOM 986 C CA . ASN A 1 121 ? 13.537 2.711 -17.233 1.00 51.34 121 ASN A CA 1
ATOM 987 C C . ASN A 1 121 ? 14.922 2.719 -16.594 1.00 51.34 121 ASN A C 1
ATOM 989 O O . ASN A 1 121 ? 15.204 3.531 -15.715 1.00 51.34 121 ASN A O 1
ATOM 993 N N . PHE A 1 122 ? 15.747 1.764 -17.005 1.00 62.66 122 PHE A N 1
ATOM 994 C CA . PHE A 1 122 ? 17.136 1.683 -16.591 1.00 62.66 122 PHE A CA 1
ATOM 995 C C . PHE A 1 122 ? 17.978 2.315 -17.687 1.00 62.66 122 PHE A C 1
ATOM 997 O O . PHE A 1 122 ? 18.053 1.778 -18.794 1.00 62.66 122 PHE A O 1
ATOM 1004 N N . ASN A 1 123 ? 18.640 3.423 -17.381 1.00 65.50 123 ASN A N 1
ATOM 1005 C CA . ASN A 1 123 ? 19.464 4.119 -18.366 1.00 65.50 123 ASN A CA 1
ATOM 1006 C C . ASN A 1 123 ? 20.758 3.349 -18.669 1.00 65.50 123 ASN A C 1
ATOM 1008 O O . ASN A 1 123 ? 21.396 3.566 -19.696 1.00 65.50 123 ASN A O 1
ATOM 1012 N N . ASN A 1 124 ? 21.178 2.454 -17.769 1.00 62.69 124 ASN A N 1
ATOM 1013 C CA . ASN A 1 124 ? 22.392 1.658 -17.917 1.00 62.69 124 ASN A CA 1
ATOM 1014 C C . ASN A 1 124 ? 22.331 0.350 -17.106 1.00 62.69 124 ASN A C 1
ATOM 1016 O O . ASN A 1 124 ? 21.496 0.150 -16.224 1.00 62.69 124 ASN A O 1
ATOM 1020 N N . THR A 1 125 ? 23.273 -0.550 -17.388 1.00 67.12 125 THR A N 1
ATOM 1021 C CA . THR A 1 125 ? 23.398 -1.850 -16.710 1.00 67.12 125 THR A CA 1
ATOM 1022 C C . THR A 1 125 ? 23.743 -1.736 -15.223 1.00 67.12 125 THR A C 1
ATOM 1024 O O . THR A 1 125 ? 23.371 -2.622 -14.457 1.00 67.12 125 THR A O 1
ATOM 1027 N N . LYS A 1 126 ? 24.382 -0.641 -14.783 1.00 66.00 126 LYS A N 1
ATOM 1028 C CA . LYS A 1 126 ? 24.706 -0.418 -13.363 1.00 66.00 126 LYS A CA 1
ATOM 1029 C C . LYS A 1 126 ? 23.446 -0.188 -12.529 1.00 66.00 126 LYS A C 1
ATOM 1031 O O . LYS A 1 126 ? 23.379 -0.665 -11.400 1.00 66.00 126 LYS A O 1
ATOM 1036 N N . GLU A 1 127 ? 22.442 0.494 -13.076 1.00 61.06 127 GLU A N 1
ATOM 1037 C CA . GLU A 1 127 ? 21.142 0.674 -12.421 1.00 61.06 127 GLU A CA 1
ATOM 1038 C C . GLU A 1 127 ? 20.411 -0.667 -12.274 1.00 61.06 127 GLU A C 1
ATOM 1040 O O . GLU A 1 127 ? 19.890 -0.970 -11.199 1.00 61.06 127 GLU A O 1
ATOM 1045 N N . VAL A 1 128 ? 20.455 -1.519 -13.303 1.00 66.19 128 VAL A N 1
ATOM 1046 C CA . VAL A 1 128 ? 19.896 -2.881 -13.230 1.00 66.19 128 VAL A CA 1
ATOM 1047 C C . VAL A 1 128 ? 20.580 -3.687 -12.124 1.00 66.19 128 VAL A C 1
ATOM 1049 O O . VAL A 1 128 ? 19.903 -4.269 -11.276 1.00 66.19 128 VAL A O 1
ATOM 1052 N N . ASP A 1 129 ? 21.913 -3.683 -12.079 1.00 64.81 129 ASP A N 1
ATOM 1053 C CA . ASP A 1 129 ? 22.671 -4.422 -11.065 1.00 64.81 129 ASP A CA 1
ATOM 1054 C C . ASP A 1 129 ? 22.444 -3.862 -9.651 1.00 64.81 129 ASP A C 1
ATOM 1056 O O . ASP A 1 129 ? 22.338 -4.625 -8.688 1.00 64.81 129 ASP A O 1
ATOM 1060 N N . ALA A 1 130 ? 22.317 -2.541 -9.503 1.00 70.06 130 ALA A N 1
ATOM 1061 C CA . ALA A 1 130 ? 21.998 -1.906 -8.227 1.00 70.06 130 ALA A CA 1
ATOM 1062 C C . ALA A 1 130 ? 20.596 -2.290 -7.732 1.00 70.06 130 ALA A C 1
ATOM 1064 O O . ALA A 1 130 ? 20.411 -2.539 -6.537 1.00 70.06 130 ALA A O 1
ATOM 1065 N N . PHE A 1 131 ? 19.621 -2.380 -8.638 1.00 64.81 131 PHE A N 1
ATOM 1066 C CA . PHE A 1 131 ? 18.276 -2.845 -8.317 1.00 64.81 131 PHE A CA 1
ATOM 1067 C C . PHE A 1 131 ? 18.274 -4.307 -7.878 1.00 64.81 131 PHE A C 1
ATOM 1069 O O . PHE A 1 131 ? 17.731 -4.625 -6.820 1.00 64.81 131 PHE A O 1
ATOM 1076 N N . LEU A 1 132 ? 18.930 -5.182 -8.644 1.00 68.75 132 LEU A N 1
ATOM 1077 C CA . LEU A 1 132 ? 19.021 -6.606 -8.320 1.00 68.75 132 LEU A CA 1
ATOM 1078 C C . LEU A 1 132 ? 19.712 -6.827 -6.970 1.00 68.75 132 LEU A C 1
ATOM 1080 O O . LEU A 1 132 ? 19.178 -7.558 -6.140 1.00 68.75 132 LEU A O 1
ATOM 1084 N N . LYS A 1 133 ? 20.814 -6.118 -6.688 1.00 70.50 133 LYS A N 1
ATOM 1085 C CA . LYS A 1 133 ? 21.506 -6.186 -5.387 1.00 70.50 133 LYS A CA 1
ATOM 1086 C C . LYS A 1 133 ? 20.639 -5.699 -4.225 1.00 70.50 133 LYS A C 1
ATOM 1088 O O . LYS A 1 133 ? 20.680 -6.281 -3.143 1.00 70.50 133 LYS A O 1
ATOM 1093 N N . LYS A 1 134 ? 19.861 -4.626 -4.408 1.00 67.31 134 LYS A N 1
ATOM 1094 C CA . LYS A 1 134 ? 18.935 -4.134 -3.369 1.00 67.31 134 LYS A CA 1
ATOM 1095 C C . LYS A 1 134 ? 17.802 -5.120 -3.113 1.00 67.31 134 LYS A C 1
ATOM 1097 O O . LYS A 1 134 ? 17.448 -5.349 -1.958 1.00 67.31 134 LYS A O 1
ATOM 1102 N N . LEU A 1 135 ? 17.263 -5.710 -4.175 1.00 64.31 135 LEU A N 1
ATOM 1103 C CA . LEU A 1 135 ? 16.205 -6.707 -4.090 1.00 64.31 135 LEU A CA 1
ATOM 1104 C C . LEU A 1 135 ? 16.714 -7.973 -3.388 1.00 64.31 135 LEU A C 1
ATOM 1106 O O . LEU A 1 135 ? 16.076 -8.439 -2.450 1.00 64.31 135 LEU A O 1
ATOM 1110 N N . GLU A 1 136 ? 17.901 -8.459 -3.749 1.00 63.12 136 GLU A N 1
ATOM 1111 C CA . GLU A 1 136 ? 18.558 -9.603 -3.107 1.00 63.12 136 GLU A CA 1
ATOM 1112 C C . GLU A 1 136 ? 18.825 -9.357 -1.615 1.00 63.12 136 GLU A C 1
ATOM 1114 O O . GLU A 1 136 ? 18.469 -10.186 -0.778 1.00 63.12 136 GLU A O 1
ATOM 1119 N N . ARG A 1 137 ? 19.353 -8.180 -1.247 1.00 67.25 137 ARG A N 1
ATOM 1120 C CA . ARG A 1 137 ? 19.534 -7.796 0.164 1.00 67.25 137 ARG A CA 1
ATOM 1121 C C . ARG A 1 137 ? 18.211 -7.734 0.922 1.00 67.25 137 ARG A C 1
ATOM 1123 O O . ARG A 1 137 ? 18.131 -8.231 2.040 1.00 67.25 137 ARG A O 1
ATOM 1130 N N . SER A 1 138 ? 17.169 -7.154 0.326 1.00 60.28 138 SER A N 1
ATOM 1131 C CA . SER A 1 138 ? 15.849 -7.060 0.962 1.00 60.28 138 SER A CA 1
ATOM 1132 C C . SER A 1 138 ? 15.209 -8.437 1.167 1.00 60.28 138 SER A C 1
ATOM 1134 O O . SER A 1 138 ? 14.588 -8.662 2.205 1.00 60.28 138 SER A O 1
ATOM 1136 N N . LEU A 1 139 ? 15.398 -9.365 0.224 1.00 55.97 139 LEU A N 1
ATOM 1137 C CA . LEU A 1 139 ? 14.957 -10.756 0.347 1.00 55.97 139 LEU A CA 1
ATOM 1138 C C . LEU A 1 139 ? 15.761 -11.536 1.392 1.00 55.97 139 LEU A C 1
ATOM 1140 O O . LEU A 1 139 ? 15.178 -12.301 2.156 1.00 55.97 139 LEU A O 1
ATOM 1144 N N . SER A 1 140 ? 17.075 -11.316 1.459 1.00 58.66 140 SER A N 1
ATOM 1145 C CA . SER A 1 140 ? 17.947 -11.928 2.466 1.00 58.66 140 SER A CA 1
ATOM 1146 C C . SER A 1 140 ? 17.548 -11.505 3.884 1.00 58.66 140 SER A C 1
ATOM 1148 O O . SER A 1 140 ? 17.336 -12.363 4.736 1.00 58.66 140 SER A O 1
ATOM 1150 N N . ILE A 1 141 ? 17.299 -10.209 4.106 1.00 57.34 141 ILE A N 1
ATOM 1151 C CA . ILE A 1 141 ? 16.803 -9.687 5.393 1.00 57.34 141 ILE A CA 1
ATOM 1152 C C . ILE A 1 141 ? 15.429 -10.283 5.741 1.00 57.34 141 ILE A C 1
ATOM 1154 O O . ILE A 1 141 ? 15.157 -10.615 6.890 1.00 57.34 141 ILE A O 1
ATOM 1158 N N . MET A 1 142 ? 14.548 -10.459 4.753 1.00 46.06 142 MET A N 1
ATOM 1159 C CA . MET A 1 142 ? 13.227 -11.050 4.985 1.00 46.06 142 MET A CA 1
ATOM 1160 C C . MET A 1 142 ? 13.307 -12.543 5.372 1.00 46.06 142 MET A C 1
ATOM 1162 O O . MET A 1 142 ? 12.444 -13.019 6.109 1.00 46.06 142 MET A O 1
ATOM 1166 N N . ASN A 1 143 ? 14.347 -13.261 4.931 1.00 44.59 143 ASN A N 1
ATOM 1167 C CA . ASN A 1 143 ? 14.613 -14.654 5.311 1.00 44.59 143 ASN A CA 1
ATOM 1168 C C . ASN A 1 143 ? 15.403 -14.783 6.626 1.00 44.59 143 ASN A C 1
ATOM 1170 O O . ASN A 1 143 ? 15.171 -15.735 7.370 1.00 44.59 143 ASN A O 1
ATOM 1174 N N . SER A 1 144 ? 16.287 -13.834 6.955 1.00 45.06 144 SER A N 1
ATOM 1175 C CA . SER A 1 144 ? 17.066 -13.860 8.203 1.00 45.06 144 SER A CA 1
ATOM 1176 C C . SER A 1 144 ? 16.221 -13.570 9.448 1.00 45.06 144 SER A C 1
ATOM 1178 O O . SER A 1 144 ? 16.588 -13.971 10.542 1.00 45.06 144 SER A O 1
ATOM 1180 N N . VAL A 1 145 ? 15.048 -12.942 9.297 1.00 45.41 145 VAL A N 1
ATOM 1181 C CA . VAL A 1 145 ? 14.088 -12.698 10.396 1.00 45.41 145 VAL A CA 1
ATOM 1182 C C . VAL A 1 145 ? 13.349 -13.984 10.836 1.00 45.41 145 VAL A C 1
ATOM 1184 O O . VAL A 1 145 ? 12.484 -13.940 11.705 1.00 45.41 145 VAL A O 1
ATOM 1187 N N . LYS A 1 146 ? 13.685 -15.160 10.281 1.00 45.09 146 LYS A N 1
ATOM 1188 C CA . LYS A 1 146 ? 13.040 -16.445 10.617 1.00 45.09 146 LYS A CA 1
ATOM 1189 C C . LYS A 1 146 ? 13.965 -17.539 11.162 1.00 45.09 146 LYS A C 1
ATOM 1191 O O . LYS A 1 146 ? 13.591 -18.708 11.115 1.00 45.09 146 LYS A O 1
ATOM 1196 N N . VAL A 1 147 ? 15.124 -17.184 11.714 1.00 45.62 147 VAL A N 1
ATOM 1197 C CA . VAL A 1 147 ? 16.006 -18.143 12.402 1.00 45.62 147 VAL A CA 1
ATOM 1198 C C . VAL A 1 147 ? 16.459 -17.559 13.739 1.00 45.62 147 VAL A C 1
ATOM 1200 O O . VAL A 1 147 ? 17.608 -17.180 13.877 1.00 45.62 147 VAL A O 1
ATOM 1203 N N . ASP A 1 148 ? 15.535 -17.421 14.695 1.00 43.34 148 ASP A N 1
ATOM 1204 C CA . ASP A 1 148 ? 15.873 -17.320 16.129 1.00 43.34 148 ASP A CA 1
ATOM 1205 C C . ASP A 1 148 ? 14.632 -17.549 17.016 1.00 43.34 148 ASP A C 1
ATOM 1207 O O . ASP A 1 148 ? 14.211 -16.707 17.804 1.00 43.34 148 ASP A O 1
ATOM 1211 N N . SER A 1 149 ? 13.984 -18.711 16.874 1.00 50.28 149 SER A N 1
ATOM 1212 C CA . SER A 1 149 ? 12.994 -19.155 17.873 1.00 50.28 149 SER A CA 1
ATOM 1213 C C . SER A 1 149 ? 13.010 -20.657 18.161 1.00 50.28 149 SER A C 1
ATOM 1215 O O . SER A 1 149 ? 12.026 -21.194 18.658 1.00 50.28 149 SER A O 1
ATOM 1217 N N . THR A 1 150 ? 14.111 -21.343 17.868 1.00 47.56 150 THR A N 1
ATOM 1218 C CA . THR A 1 150 ? 14.329 -22.727 18.308 1.00 47.56 150 THR A CA 1
ATOM 1219 C C . THR A 1 150 ? 15.810 -22.932 18.562 1.00 47.56 150 THR A C 1
ATOM 1221 O O . THR A 1 150 ? 16.540 -23.459 17.723 1.00 47.56 150 THR A O 1
ATOM 1224 N N . ARG A 1 151 ? 16.254 -22.500 19.738 1.00 37.16 151 ARG A N 1
ATOM 1225 C CA . ARG A 1 151 ? 17.393 -23.114 20.404 1.00 37.16 151 ARG A CA 1
ATOM 1226 C C . ARG A 1 151 ? 16.953 -23.399 21.836 1.00 37.16 151 ARG A C 1
ATOM 1228 O O . ARG A 1 151 ? 16.636 -22.466 22.570 1.00 37.16 151 ARG A O 1
ATOM 1235 N N . ASN A 1 152 ? 16.800 -24.697 22.102 1.00 38.09 152 ASN A N 1
ATOM 1236 C CA . ASN A 1 152 ? 16.666 -25.289 23.431 1.00 38.09 152 ASN A CA 1
ATOM 1237 C C . ASN A 1 152 ? 17.834 -24.877 24.324 1.00 38.09 152 ASN A C 1
ATOM 1239 O O . ASN A 1 152 ? 18.950 -24.731 23.767 1.00 38.09 152 ASN A O 1
#

Radius of gyration: 16.96 Å; chains: 1; bounding box: 41×37×50 Å